Protein AF-A0A1I0L8K8-F1 (afdb_monomer)

Sequence (81 aa):
MRTSSKLLTCLAIAGAALAPAGAAAAADDDGPDAKRYIASYHSEAGCQAAGREGVRKRHWTNPTCVKSIRIQLGTWDLWVD

Nearest PDB structures (foldseek):
  3t9n-assembly1_B  TM=4.091E-01  e=1.421E+00  Caldanaerobacter subterraneus subsp. tengcongensis

Solvent-accessible surface area (backbone atoms only — not comparable to full-atom values): 5291 Å² total; per-residue (Å²): 141,82,84,88,83,85,89,84,88,79,89,82,90,78,89,78,91,74,76,84,72,80,78,74,71,73,77,65,48,94,51,103,81,32,46,41,77,76,52,75,23,82,36,66,69,56,26,50,51,50,36,55,47,33,35,74,76,68,65,51,42,73,58,42,71,41,76,31,84,81,86,46,81,77,25,16,32,29,31,30,87

Secondary structure (DSSP, 8-state):
------------------------------STT-PEEEEEESSHHHHHHHHHHHHHHH--SS-EEEE-SSSSTT-EEEEE-

Structure (mmCIF, N/CA/C/O backbone):
data_AF-A0A1I0L8K8-F1
#
_entry.id   AF-A0A1I0L8K8-F1
#
loop_
_atom_site.group_PDB
_atom_site.id
_atom_site.type_symbol
_atom_site.label_atom_id
_atom_site.label_alt_id
_atom_site.label_comp_id
_atom_site.label_asym_id
_atom_site.label_entity_id
_atom_site.label_seq_id
_atom_site.pdbx_PDB_ins_code
_atom_site.Cartn_x
_atom_site.Cartn_y
_atom_site.Cartn_z
_atom_site.occupancy
_atom_site.B_iso_or_equiv
_atom_site.auth_seq_id
_atom_site.auth_comp_id
_atom_site.auth_asym_id
_atom_site.auth_atom_id
_atom_site.pdbx_PDB_model_num
ATOM 1 N N . MET A 1 1 ? 29.012 -46.780 33.826 1.00 40.72 1 MET A N 1
ATOM 2 C CA . MET A 1 1 ? 28.037 -47.721 33.216 1.00 40.72 1 MET A CA 1
ATOM 3 C C . MET A 1 1 ? 26.666 -47.302 33.742 1.00 40.72 1 MET A C 1
ATOM 5 O O . MET A 1 1 ? 26.573 -47.196 34.951 1.00 40.72 1 MET A O 1
ATOM 9 N N . ARG A 1 2 ? 25.605 -46.935 33.015 1.00 44.59 2 ARG A N 1
ATOM 10 C CA . ARG A 1 2 ? 25.106 -47.094 31.629 1.00 44.59 2 ARG A CA 1
ATOM 11 C C . ARG A 1 2 ? 24.410 -45.760 31.245 1.00 44.59 2 ARG A C 1
ATOM 13 O O . ARG A 1 2 ? 23.762 -45.184 32.106 1.00 44.59 2 ARG A O 1
ATOM 20 N N . THR A 1 3 ? 24.732 -45.067 30.151 1.00 44.47 3 THR A N 1
ATOM 21 C CA . THR A 1 3 ? 24.124 -45.140 28.796 1.00 44.47 3 THR A CA 1
ATOM 22 C C . THR A 1 3 ? 22.593 -45.287 28.700 1.00 44.47 3 THR A C 1
ATOM 24 O O . THR A 1 3 ? 22.057 -46.320 29.081 1.00 44.47 3 THR A O 1
ATOM 27 N N . SER A 1 4 ? 21.986 -44.288 28.028 1.00 48.22 4 SER A N 1
ATOM 28 C CA . SER A 1 4 ? 20.760 -44.320 27.190 1.00 48.22 4 SER A CA 1
ATOM 29 C C . SER A 1 4 ? 19.407 -44.467 27.921 1.00 48.22 4 SER A C 1
ATOM 31 O O . SER A 1 4 ? 19.287 -45.226 28.866 1.00 48.22 4 SER A O 1
ATOM 33 N N . SER A 1 5 ? 18.345 -43.726 27.581 1.00 49.09 5 SER A N 1
ATOM 34 C CA . SER A 1 5 ? 17.757 -43.644 26.238 1.00 49.09 5 SER A CA 1
ATOM 35 C C . SER A 1 5 ? 17.042 -42.319 25.953 1.00 49.09 5 SER A C 1
ATOM 37 O O . SER A 1 5 ? 16.245 -41.825 26.745 1.00 49.09 5 SER A O 1
ATOM 39 N N . LYS A 1 6 ? 17.320 -41.783 24.761 1.00 55.00 6 LYS A N 1
ATOM 40 C CA . LYS A 1 6 ? 16.506 -40.792 24.053 1.00 55.00 6 LYS A CA 1
ATOM 41 C C . LYS A 1 6 ? 15.338 -41.496 23.348 1.00 55.00 6 LYS A C 1
ATOM 43 O O . LYS A 1 6 ? 15.450 -42.680 23.046 1.00 55.00 6 LYS A O 1
ATOM 48 N N . LEU A 1 7 ? 14.357 -40.678 22.960 1.00 52.53 7 LEU A N 1
ATOM 49 C CA . LEU A 1 7 ? 13.294 -40.897 21.966 1.00 52.53 7 LEU A CA 1
ATOM 50 C C . LEU A 1 7 ? 11.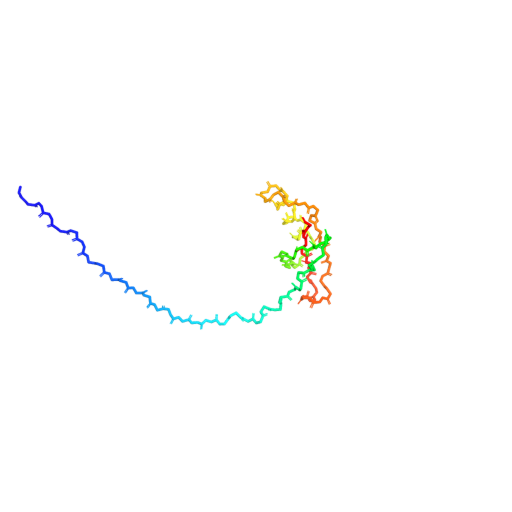993 -41.501 22.494 1.00 52.53 7 LEU A C 1
ATOM 52 O O . LEU A 1 7 ? 11.912 -42.692 22.760 1.00 52.53 7 LEU A O 1
ATOM 56 N N . LEU A 1 8 ? 10.947 -40.675 22.474 1.00 54.22 8 LEU A N 1
ATOM 57 C CA . LEU A 1 8 ? 9.654 -41.076 21.928 1.00 54.22 8 LEU A CA 1
ATOM 58 C C . LEU A 1 8 ? 8.963 -39.854 21.313 1.00 54.22 8 LEU A C 1
ATOM 60 O O . LEU A 1 8 ? 8.491 -38.939 21.980 1.00 54.22 8 LEU A O 1
ATOM 64 N N . THR A 1 9 ? 9.020 -39.862 19.989 1.00 55.25 9 THR A N 1
ATOM 65 C CA . THR A 1 9 ? 8.266 -39.084 19.015 1.00 55.25 9 THR A CA 1
ATOM 66 C C . THR A 1 9 ? 6.766 -39.249 19.246 1.00 55.25 9 THR A C 1
ATOM 68 O O . THR A 1 9 ? 6.306 -40.383 19.317 1.00 55.25 9 THR A O 1
ATOM 71 N N . CYS A 1 10 ? 5.994 -38.161 19.246 1.00 49.06 10 CYS A N 1
ATOM 72 C CA . CYS A 1 10 ? 4.596 -38.216 18.820 1.00 49.06 10 CYS A CA 1
ATOM 73 C C . CYS A 1 10 ? 4.232 -36.947 18.051 1.00 49.06 10 CYS A C 1
ATOM 75 O O . CYS A 1 10 ? 4.022 -35.866 18.596 1.00 49.06 10 CYS A O 1
ATOM 77 N N . LEU A 1 11 ? 4.214 -37.148 16.740 1.00 50.28 11 LEU A N 1
ATOM 78 C CA . LEU A 1 11 ? 3.595 -36.339 15.712 1.00 50.28 11 LEU A CA 1
ATOM 79 C C . LEU A 1 11 ? 2.108 -36.142 16.064 1.00 50.28 11 LEU A C 1
ATOM 81 O O . LEU A 1 11 ? 1.380 -37.124 16.187 1.00 50.28 11 LEU A O 1
ATOM 85 N N . ALA A 1 12 ? 1.644 -34.901 16.191 1.00 51.78 12 ALA A N 1
ATOM 86 C CA . ALA A 1 12 ? 0.216 -34.587 16.208 1.00 51.78 12 ALA A CA 1
ATOM 87 C C . ALA A 1 12 ? -0.050 -33.474 15.192 1.00 51.78 12 ALA A C 1
ATOM 89 O O . ALA A 1 12 ? -0.015 -32.286 15.498 1.00 51.78 12 ALA A O 1
ATOM 90 N N . ILE A 1 13 ? -0.263 -33.901 13.948 1.00 57.47 13 ILE A N 1
ATOM 91 C CA . ILE A 1 13 ? -0.897 -33.103 12.904 1.00 57.47 13 ILE A CA 1
ATOM 92 C C . ILE A 1 13 ? -2.403 -33.340 13.046 1.00 57.47 13 ILE A C 1
ATOM 94 O O . ILE A 1 13 ? -2.880 -34.442 12.796 1.00 57.47 13 ILE A O 1
ATOM 98 N N . ALA A 1 14 ? -3.139 -32.308 13.439 1.00 49.31 14 ALA A N 1
ATOM 99 C CA . ALA A 1 14 ? -4.574 -32.156 13.206 1.00 49.31 14 ALA A CA 1
ATOM 100 C C . ALA A 1 14 ? -4.830 -30.640 13.284 1.00 49.31 14 ALA A C 1
ATOM 102 O O . ALA A 1 14 ? -4.591 -30.030 14.316 1.00 49.31 14 ALA A O 1
ATOM 103 N N . GLY A 1 15 ? -5.150 -29.918 12.214 1.00 51.81 15 GLY A N 1
ATOM 104 C CA . GLY A 1 15 ? -6.124 -30.271 11.193 1.00 51.81 15 GLY A CA 1
ATOM 105 C C . GLY A 1 15 ? -7.483 -29.718 11.613 1.00 51.81 15 GLY A C 1
ATOM 106 O O . GLY A 1 15 ? -8.366 -30.483 11.976 1.00 51.81 15 GLY A O 1
ATOM 107 N N . ALA A 1 16 ? -7.638 -28.392 11.596 1.00 45.47 16 ALA A N 1
ATOM 108 C CA . ALA A 1 16 ? -8.942 -27.743 11.663 1.00 45.47 16 ALA A CA 1
ATOM 109 C C . ALA A 1 16 ? -8.898 -26.458 10.834 1.00 45.47 16 ALA A C 1
ATOM 111 O O . ALA A 1 16 ? -8.302 -25.451 11.211 1.00 45.47 16 ALA A O 1
ATOM 112 N N . ALA A 1 17 ? -9.487 -26.570 9.650 1.00 51.22 17 ALA A N 1
ATOM 113 C CA . ALA A 1 17 ? -9.686 -25.513 8.689 1.00 51.22 17 ALA A CA 1
ATOM 114 C C . ALA A 1 17 ? -10.625 -24.442 9.256 1.00 51.22 17 ALA A C 1
ATOM 116 O O . ALA A 1 17 ? -11.752 -24.743 9.643 1.00 51.22 17 ALA A O 1
ATOM 117 N N . LEU A 1 18 ? -10.186 -23.188 9.223 1.00 42.47 18 LEU A N 1
ATOM 118 C CA . LEU A 1 18 ? -11.081 -22.042 9.151 1.00 42.47 18 LEU A CA 1
ATOM 119 C C . LEU A 1 18 ? -10.683 -21.258 7.903 1.00 42.47 18 LEU A C 1
ATOM 121 O O . LEU A 1 18 ? -9.527 -20.887 7.717 1.00 42.47 18 LEU A O 1
ATOM 125 N N . ALA A 1 19 ? -11.661 -21.158 7.012 1.00 42.00 19 ALA A N 1
ATOM 126 C CA . ALA A 1 19 ? -11.598 -20.669 5.648 1.00 42.00 19 ALA A CA 1
ATOM 127 C C . ALA A 1 19 ? -10.756 -19.393 5.466 1.00 42.00 19 ALA A C 1
ATOM 129 O O . ALA A 1 19 ? -10.889 -18.464 6.267 1.00 42.00 19 ALA A O 1
ATOM 130 N N . PRO A 1 20 ? -10.004 -19.254 4.356 1.00 42.41 20 PRO A N 1
ATOM 131 C CA . PRO A 1 20 ? -9.730 -17.928 3.840 1.00 42.41 20 PRO A CA 1
ATOM 132 C C . PRO A 1 20 ? -11.071 -17.370 3.351 1.00 42.41 20 PRO A C 1
ATO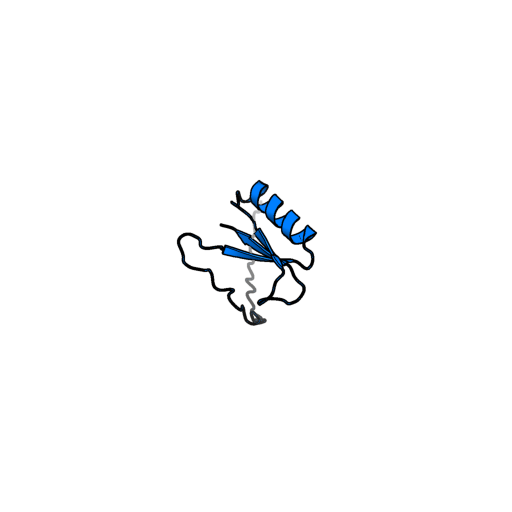M 134 O O . PRO A 1 20 ? -11.549 -17.690 2.263 1.00 42.41 20 PRO A O 1
ATOM 137 N N . ALA A 1 21 ? -11.724 -16.592 4.218 1.00 45.81 21 ALA A N 1
ATOM 138 C CA . ALA A 1 21 ? -12.781 -15.676 3.828 1.00 45.81 21 ALA A CA 1
ATOM 139 C C . ALA A 1 21 ? -12.301 -14.919 2.589 1.00 45.81 21 ALA A C 1
ATOM 141 O O . ALA A 1 21 ? -11.172 -14.429 2.586 1.00 45.81 21 ALA A O 1
ATOM 142 N N . GLY A 1 22 ? -13.140 -14.925 1.549 1.00 39.53 22 GLY A N 1
ATOM 143 C CA . GLY A 1 22 ? -12.844 -14.486 0.191 1.00 39.53 22 GLY A CA 1
ATOM 144 C C . GLY A 1 22 ? -11.718 -13.468 0.113 1.00 39.53 22 GLY A C 1
ATOM 145 O O . GLY A 1 22 ? -11.915 -12.285 0.384 1.00 39.53 22 GLY A O 1
ATOM 146 N N . ALA A 1 23 ? -10.543 -13.951 -0.290 1.00 46.84 23 ALA A N 1
ATOM 147 C CA . ALA A 1 23 ? -9.535 -13.105 -0.882 1.00 46.84 23 ALA A CA 1
ATOM 148 C C . ALA A 1 23 ? -10.160 -12.560 -2.169 1.00 46.84 23 ALA A C 1
ATOM 150 O O . ALA A 1 23 ? -10.094 -13.183 -3.227 1.00 46.84 23 ALA A O 1
ATOM 151 N N . ALA A 1 24 ? -10.835 -11.417 -2.056 1.00 40.16 24 ALA A N 1
ATOM 152 C CA . ALA A 1 24 ? -10.956 -10.502 -3.167 1.00 40.16 24 ALA A CA 1
ATOM 153 C C . ALA A 1 24 ? -9.513 -10.136 -3.511 1.00 40.16 24 ALA A C 1
ATOM 155 O O . ALA A 1 24 ? -8.910 -9.272 -2.877 1.00 40.16 24 ALA A O 1
ATOM 156 N N . ALA A 1 25 ? -8.934 -10.913 -4.426 1.00 37.09 25 ALA A N 1
ATOM 157 C CA . ALA A 1 25 ? -7.698 -10.576 -5.086 1.00 37.09 25 ALA A CA 1
ATOM 158 C C . ALA A 1 25 ? -7.939 -9.197 -5.696 1.00 37.09 25 ALA A C 1
ATOM 160 O O . ALA A 1 25 ? -8.688 -9.051 -6.664 1.00 37.09 25 ALA A O 1
ATOM 161 N N . ALA A 1 26 ? -7.406 -8.169 -5.038 1.00 43.72 26 ALA A N 1
ATOM 162 C CA . ALA A 1 26 ? -7.205 -6.889 -5.675 1.00 43.72 26 ALA A CA 1
ATOM 163 C C . ALA A 1 26 ? -6.353 -7.214 -6.896 1.00 43.72 26 ALA A C 1
ATOM 165 O O . ALA A 1 26 ? -5.250 -7.726 -6.734 1.00 43.72 26 ALA A O 1
ATOM 166 N N . ALA A 1 27 ? -6.947 -7.072 -8.078 1.00 43.44 27 ALA A N 1
ATOM 167 C CA . ALA A 1 27 ? -6.309 -7.404 -9.335 1.00 43.44 27 ALA A CA 1
ATOM 168 C C . ALA A 1 27 ? -4.942 -6.717 -9.376 1.00 43.44 27 ALA A C 1
ATOM 170 O O . ALA A 1 27 ? -4.874 -5.487 -9.358 1.00 43.44 27 ALA A O 1
ATOM 171 N N . ASP A 1 28 ? -3.881 -7.520 -9.351 1.00 45.25 28 ASP A N 1
ATOM 172 C CA . ASP A 1 28 ? -2.559 -7.075 -9.749 1.00 45.25 28 ASP A CA 1
ATOM 173 C C . ASP A 1 28 ? -2.705 -6.617 -11.208 1.00 45.25 28 ASP A C 1
ATOM 175 O O . ASP A 1 28 ? -3.115 -7.384 -12.082 1.00 45.25 28 ASP A O 1
ATOM 179 N N . ASP A 1 29 ? -2.518 -5.324 -11.453 1.00 51.28 29 ASP A N 1
ATOM 180 C CA . ASP A 1 29 ? -2.524 -4.765 -12.802 1.00 51.28 29 ASP A CA 1
ATOM 181 C C . ASP A 1 29 ? -1.281 -5.338 -13.506 1.00 51.28 29 ASP A C 1
ATOM 183 O O . ASP A 1 29 ? -0.183 -4.935 -13.172 1.00 51.28 29 ASP A O 1
ATOM 187 N N . ASP A 1 30 ? -1.400 -6.312 -14.414 1.00 44.28 30 ASP A N 1
ATOM 188 C CA . ASP A 1 30 ? -0.263 -7.000 -15.075 1.00 44.28 30 ASP A CA 1
ATOM 189 C C . ASP A 1 30 ? 0.317 -6.167 -16.253 1.00 44.28 30 ASP A C 1
ATOM 191 O O . ASP A 1 30 ? 0.474 -6.628 -17.386 1.00 44.28 30 ASP A O 1
ATOM 195 N N . GLY A 1 31 ? 0.559 -4.875 -16.011 1.00 46.88 31 GLY A N 1
ATOM 196 C CA . GLY A 1 31 ? 1.142 -3.930 -16.971 1.00 46.88 31 GLY A CA 1
ATOM 197 C C . GLY A 1 31 ? 2.608 -3.588 -16.663 1.00 46.88 31 GLY A C 1
ATOM 198 O O . GLY A 1 31 ? 3.091 -3.840 -15.568 1.00 46.88 31 GLY A O 1
ATOM 199 N N . PRO A 1 32 ? 3.358 -2.957 -17.580 1.00 48.88 32 PRO A N 1
ATOM 200 C CA . PRO A 1 32 ? 4.704 -2.448 -17.276 1.00 48.88 32 PRO A CA 1
ATOM 201 C C . PRO A 1 32 ? 4.730 -1.366 -16.171 1.00 48.88 32 PRO A C 1
ATOM 203 O O . PRO A 1 32 ? 5.798 -1.086 -15.637 1.00 48.88 32 PRO A O 1
ATOM 206 N N . ASP A 1 33 ? 3.565 -0.815 -15.803 1.00 57.94 33 ASP A N 1
ATOM 207 C CA . ASP A 1 33 ? 3.326 0.101 -14.673 1.00 57.94 33 ASP A CA 1
ATOM 208 C C . ASP A 1 33 ? 2.492 -0.572 -13.554 1.00 57.94 33 ASP A C 1
ATOM 210 O O . ASP A 1 33 ? 1.695 0.072 -12.865 1.00 57.94 33 ASP A O 1
ATOM 214 N N . ALA A 1 34 ? 2.620 -1.899 -13.429 1.00 60.91 34 ALA A N 1
ATOM 215 C CA . ALA A 1 34 ? 1.913 -2.745 -12.475 1.00 60.91 34 ALA A CA 1
ATOM 216 C C . ALA A 1 34 ? 2.131 -2.300 -11.030 1.00 60.91 34 ALA A C 1
ATOM 218 O O . ALA A 1 34 ? 3.127 -2.649 -10.397 1.00 60.91 34 ALA A O 1
ATOM 219 N N . LYS A 1 35 ? 1.155 -1.601 -10.455 1.00 79.00 35 LYS A N 1
ATOM 220 C CA . LYS A 1 35 ? 1.146 -1.369 -9.014 1.00 79.00 35 LYS A CA 1
ATOM 221 C C . LYS A 1 35 ? 0.762 -2.653 -8.299 1.00 79.00 35 LYS A C 1
ATOM 223 O O . LYS A 1 35 ? -0.364 -3.127 -8.421 1.00 79.00 35 LYS A O 1
ATOM 228 N N . ARG A 1 36 ? 1.670 -3.173 -7.477 1.00 85.62 36 ARG A N 1
ATOM 229 C CA . ARG A 1 36 ? 1.409 -4.315 -6.601 1.00 85.62 36 ARG A CA 1
ATOM 230 C C . ARG A 1 36 ? 0.736 -3.854 -5.317 1.00 85.62 36 ARG A C 1
ATOM 232 O O . ARG A 1 36 ? 1.258 -3.008 -4.584 1.00 85.62 36 ARG A O 1
ATOM 239 N N . TYR A 1 37 ? -0.409 -4.447 -5.008 1.00 87.38 37 TYR A N 1
ATOM 240 C CA . TYR A 1 37 ? -1.098 -4.209 -3.746 1.00 87.38 37 TYR A CA 1
ATOM 241 C C . TYR A 1 37 ? -0.340 -4.847 -2.570 1.00 87.38 37 TYR A C 1
ATOM 243 O O . TYR A 1 37 ? 0.178 -5.961 -2.665 1.00 87.38 37 TYR A O 1
ATOM 251 N N . ILE A 1 38 ? -0.282 -4.144 -1.435 1.00 90.62 38 ILE A N 1
ATOM 252 C CA . ILE A 1 38 ? 0.357 -4.631 -0.205 1.00 90.62 38 ILE A CA 1
ATOM 253 C C . ILE A 1 38 ? -0.672 -4.937 0.884 1.00 90.62 38 ILE A C 1
ATOM 255 O O . ILE A 1 38 ? -0.737 -6.070 1.358 1.00 90.62 38 ILE A O 1
ATOM 259 N N . ALA A 1 39 ? -1.399 -3.914 1.346 1.00 90.50 39 ALA A N 1
ATOM 260 C CA . ALA A 1 39 ? -2.326 -3.999 2.476 1.00 90.50 39 ALA A CA 1
ATOM 261 C C . ALA A 1 39 ? -3.180 -2.726 2.610 1.00 90.50 39 ALA A C 1
ATOM 263 O O . ALA A 1 39 ? -2.777 -1.653 2.156 1.00 90.50 39 ALA A O 1
ATOM 264 N N . SER A 1 40 ? -4.302 -2.834 3.324 1.00 92.25 40 SER A N 1
ATOM 265 C CA . SER A 1 40 ? -5.138 -1.708 3.750 1.00 92.25 40 SER A CA 1
ATOM 266 C C . SER A 1 40 ? -4.820 -1.289 5.191 1.00 92.25 40 SER A C 1
ATOM 268 O O . SER A 1 40 ? -4.567 -2.122 6.062 1.00 92.25 40 SER A O 1
ATOM 270 N N . TYR A 1 41 ? -4.903 0.011 5.466 1.00 92.44 41 TYR A N 1
ATOM 271 C CA . TYR A 1 41 ? -4.664 0.62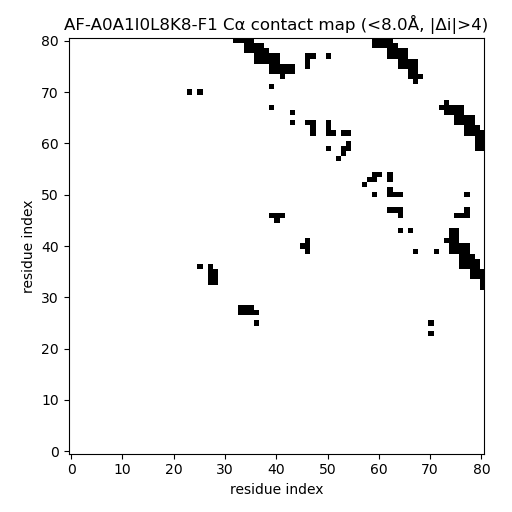4 6.772 1.00 92.44 41 TYR A CA 1
ATOM 272 C C . TYR A 1 41 ? -5.843 1.514 7.170 1.00 92.44 41 TYR A C 1
ATOM 274 O O . TYR A 1 41 ? -6.376 2.257 6.354 1.00 92.44 41 TYR A O 1
ATOM 282 N N . HIS A 1 42 ? -6.231 1.519 8.445 1.00 92.50 42 HIS A N 1
ATOM 283 C CA . HIS A 1 42 ? -7.353 2.345 8.922 1.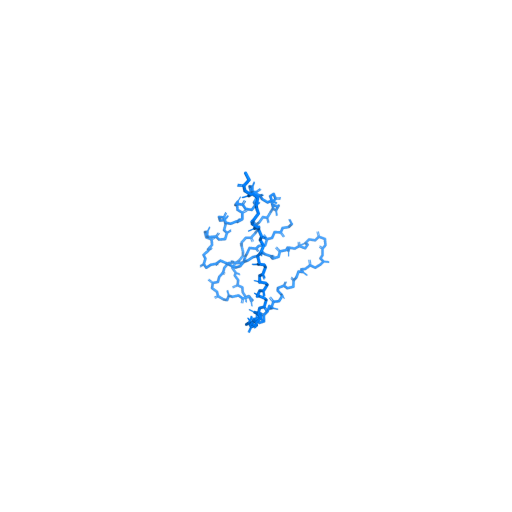00 92.50 42 HIS A CA 1
ATOM 284 C C . HIS A 1 42 ? -7.053 3.854 8.983 1.00 92.50 42 HIS A C 1
ATOM 286 O O . HIS A 1 42 ? -7.941 4.649 9.279 1.00 92.50 42 HIS A O 1
ATOM 292 N N . SER A 1 43 ? -5.813 4.271 8.718 1.00 94.06 43 SER A N 1
ATOM 293 C CA . SER A 1 43 ? -5.421 5.678 8.692 1.00 94.06 43 SER A CA 1
ATOM 294 C C . SER A 1 43 ? -4.360 5.946 7.629 1.00 94.06 43 SER A C 1
ATOM 296 O O . SER A 1 43 ? -3.511 5.098 7.345 1.00 94.06 43 SER A O 1
ATOM 298 N N . GLU A 1 44 ? -4.378 7.163 7.083 1.00 93.25 44 GLU A N 1
ATOM 299 C CA . GLU A 1 44 ? -3.392 7.615 6.098 1.00 93.25 44 GLU A CA 1
ATOM 300 C C . GLU A 1 44 ? -1.977 7.567 6.679 1.00 93.25 44 GLU A C 1
ATOM 302 O O . GLU A 1 44 ? -1.050 7.045 6.062 1.00 93.25 44 GLU A O 1
ATOM 307 N N . ALA A 1 45 ? -1.830 8.043 7.918 1.00 95.00 45 ALA A N 1
ATOM 308 C CA . ALA A 1 45 ? -0.560 8.055 8.629 1.00 95.00 45 ALA A CA 1
ATOM 309 C C . ALA A 1 45 ? 0.019 6.640 8.808 1.00 95.00 45 ALA A C 1
ATOM 311 O O . ALA A 1 45 ? 1.226 6.453 8.647 1.00 95.00 45 ALA A O 1
ATOM 312 N N . GLY A 1 46 ? -0.832 5.646 9.101 1.00 95.25 46 GLY A N 1
ATOM 313 C CA . GLY A 1 46 ? -0.430 4.243 9.206 1.00 95.25 46 GLY A CA 1
ATOM 314 C C . GLY A 1 46 ? 0.052 3.677 7.871 1.00 95.25 46 GLY A C 1
ATOM 315 O O . GLY A 1 46 ? 1.117 3.063 7.819 1.00 95.25 46 GLY A O 1
ATOM 316 N N . CYS A 1 47 ? -0.673 3.967 6.787 1.00 94.31 47 CYS A N 1
ATOM 317 C CA . CYS A 1 47 ? -0.267 3.577 5.438 1.00 94.31 47 CYS A CA 1
ATOM 318 C C . CYS A 1 47 ? 1.093 4.182 5.060 1.00 94.31 47 CYS A C 1
ATOM 320 O O . CYS A 1 47 ? 2.008 3.467 4.651 1.00 94.31 47 CYS A O 1
ATOM 322 N N . GLN A 1 48 ? 1.273 5.492 5.259 1.00 95.06 48 GLN A N 1
ATOM 323 C CA . GLN A 1 48 ? 2.525 6.168 4.910 1.00 95.06 48 GLN A CA 1
ATOM 324 C C . GLN A 1 48 ? 3.706 5.666 5.750 1.00 95.06 48 GLN A C 1
ATOM 326 O O . GLN A 1 48 ? 4.822 5.535 5.244 1.00 95.06 48 GLN A O 1
ATOM 331 N N . ALA A 1 49 ? 3.482 5.379 7.037 1.00 94.81 49 ALA A N 1
ATOM 332 C CA . ALA A 1 49 ? 4.506 4.802 7.901 1.00 94.81 49 ALA A CA 1
ATOM 333 C C . ALA A 1 49 ? 4.953 3.425 7.396 1.00 94.81 49 ALA A C 1
ATOM 335 O O . ALA A 1 49 ? 6.157 3.181 7.300 1.00 94.81 49 ALA A O 1
ATOM 336 N N . ALA A 1 50 ? 4.004 2.571 7.007 1.00 94.69 50 ALA A N 1
ATOM 337 C CA . ALA A 1 50 ? 4.302 1.266 6.434 1.00 94.69 50 ALA A CA 1
ATOM 338 C C . ALA A 1 50 ? 5.011 1.369 5.075 1.00 94.69 50 ALA A C 1
ATOM 340 O O . ALA A 1 50 ? 5.961 0.628 4.829 1.00 94.69 50 ALA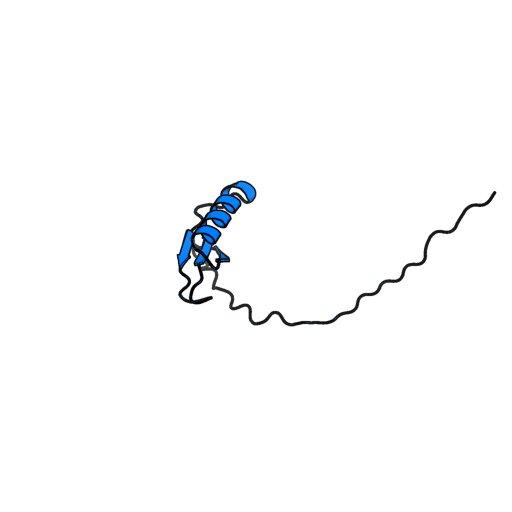 A O 1
ATOM 341 N N . GLY A 1 51 ? 4.628 2.332 4.231 1.00 94.38 51 GLY A N 1
ATOM 342 C CA . GLY A 1 51 ? 5.329 2.635 2.982 1.00 94.38 51 GLY A CA 1
ATOM 343 C C . GLY A 1 51 ? 6.796 3.008 3.219 1.00 94.38 51 GLY A C 1
ATOM 344 O O . GLY A 1 51 ? 7.691 2.399 2.635 1.00 94.38 51 GLY A O 1
ATOM 345 N N . ARG A 1 52 ? 7.070 3.936 4.148 1.00 95.00 52 ARG A N 1
ATOM 346 C CA . ARG A 1 52 ? 8.447 4.318 4.530 1.00 95.00 52 ARG A CA 1
ATOM 347 C C . ARG A 1 52 ? 9.233 3.156 5.129 1.00 95.00 52 ARG A C 1
ATOM 349 O O . ARG A 1 52 ? 10.423 2.998 4.857 1.00 95.00 52 ARG A O 1
ATOM 356 N N . GLU A 1 53 ? 8.587 2.342 5.958 1.00 95.44 53 GLU A N 1
ATOM 357 C CA . GLU A 1 53 ? 9.212 1.144 6.508 1.00 95.44 53 GLU A CA 1
ATOM 358 C C . GLU A 1 53 ? 9.568 0.144 5.407 1.00 95.44 53 GLU A C 1
ATOM 360 O O . GLU A 1 53 ? 10.660 -0.422 5.429 1.00 95.44 53 GLU A O 1
ATOM 365 N N . GLY A 1 54 ? 8.683 -0.034 4.431 1.00 91.88 54 GLY A N 1
ATOM 366 C CA . GLY A 1 54 ? 8.903 -0.866 3.261 1.00 91.88 54 GLY A CA 1
ATOM 367 C C . GLY A 1 54 ? 10.048 -0.381 2.380 1.00 91.88 54 GLY A C 1
ATOM 368 O O . GLY A 1 54 ? 10.877 -1.194 1.982 1.00 91.88 54 GLY A O 1
ATOM 369 N N . VAL A 1 55 ? 10.191 0.930 2.172 1.00 91.19 55 VAL A N 1
ATOM 370 C CA . VAL A 1 55 ? 11.371 1.514 1.500 1.00 91.19 55 VAL A CA 1
ATOM 371 C C . VAL A 1 55 ? 12.648 1.151 2.259 1.00 91.19 55 VAL A C 1
ATOM 373 O O . VAL A 1 55 ? 13.620 0.692 1.669 1.00 91.19 55 VAL A O 1
ATOM 376 N N . ARG A 1 56 ? 12.645 1.289 3.591 1.00 90.38 56 ARG A N 1
ATOM 377 C CA . ARG A 1 56 ? 13.836 1.039 4.417 1.00 90.38 56 ARG A CA 1
ATOM 378 C C . ARG A 1 56 ? 14.204 -0.443 4.535 1.00 90.38 56 ARG A C 1
ATOM 380 O O . ARG A 1 56 ? 15.384 -0.767 4.557 1.00 90.38 56 ARG A O 1
ATOM 387 N N . LYS A 1 57 ? 13.217 -1.327 4.714 1.00 92.00 57 LYS A N 1
ATOM 388 C CA . LYS A 1 57 ? 13.436 -2.748 5.054 1.00 92.00 57 LYS A CA 1
ATOM 389 C C . LYS A 1 57 ? 13.301 -3.694 3.867 1.00 92.00 57 LYS A C 1
ATOM 391 O O . LYS A 1 57 ? 13.884 -4.770 3.885 1.00 92.00 57 LYS A O 1
ATOM 396 N N . ARG A 1 58 ? 12.462 -3.341 2.896 1.00 86.19 58 ARG A N 1
ATOM 397 C CA . ARG A 1 58 ? 12.105 -4.188 1.749 1.00 86.19 58 ARG A CA 1
ATOM 398 C C . ARG A 1 58 ? 12.498 -3.554 0.416 1.00 86.19 58 ARG A C 1
ATOM 400 O O . ARG A 1 58 ? 12.211 -4.147 -0.615 1.00 86.19 58 ARG A O 1
ATOM 407 N N . HIS A 1 59 ? 13.141 -2.382 0.452 1.00 89.88 59 HIS A N 1
ATOM 408 C CA . HIS A 1 59 ? 13.593 -1.633 -0.719 1.00 89.88 59 HIS A CA 1
ATOM 409 C C . HIS A 1 59 ? 12.478 -1.366 -1.737 1.00 89.88 59 HIS A C 1
ATOM 411 O O . HIS A 1 59 ? 12.707 -1.407 -2.938 1.00 89.88 59 HIS A O 1
ATOM 417 N N . TRP A 1 60 ? 11.262 -1.106 -1.248 1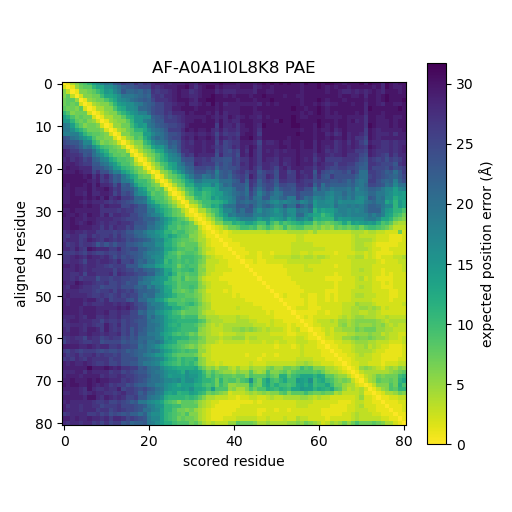.00 90.31 60 TRP A N 1
ATOM 418 C CA . TRP A 1 60 ? 10.140 -0.736 -2.107 1.00 90.31 60 TRP A CA 1
ATOM 419 C C . TRP A 1 60 ? 10.400 0.579 -2.833 1.00 90.31 60 TRP A C 1
ATOM 421 O O . TRP A 1 60 ? 10.875 1.547 -2.235 1.00 90.31 60 TRP A O 1
ATOM 431 N N . THR A 1 61 ? 10.031 0.605 -4.104 1.00 85.31 61 THR A N 1
ATOM 432 C CA . THR A 1 61 ? 10.061 1.771 -4.976 1.00 85.31 61 THR A CA 1
ATOM 433 C C . THR A 1 61 ? 8.671 2.392 -5.036 1.00 85.31 61 THR A C 1
ATOM 435 O O . THR A 1 61 ? 7.674 1.700 -5.184 1.00 85.31 61 THR A O 1
ATOM 438 N N . ASN A 1 62 ? 8.594 3.710 -4.839 1.00 88.44 62 ASN A N 1
ATOM 439 C CA . ASN A 1 62 ? 7.355 4.488 -4.977 1.00 88.44 62 ASN A CA 1
ATOM 440 C C . ASN A 1 62 ? 6.122 3.949 -4.208 1.00 88.44 62 ASN A C 1
ATOM 442 O O . ASN A 1 62 ? 5.043 3.787 -4.789 1.00 88.44 62 ASN A O 1
ATOM 446 N N . PRO A 1 63 ? 6.213 3.707 -2.884 1.00 90.19 63 PRO A N 1
ATOM 447 C CA . PRO A 1 63 ? 5.031 3.338 -2.114 1.00 90.19 63 PRO A CA 1
ATOM 448 C C . PRO A 1 63 ? 3.970 4.445 -2.197 1.00 90.19 63 PRO A C 1
ATOM 450 O O . PRO A 1 63 ? 4.212 5.591 -1.816 1.00 90.19 63 PRO A O 1
ATOM 453 N N . THR A 1 64 ? 2.777 4.096 -2.665 1.00 91.50 64 THR A N 1
ATOM 454 C CA . THR A 1 64 ? 1.649 5.013 -2.821 1.00 91.50 64 THR A CA 1
ATOM 455 C C . THR A 1 64 ? 0.530 4.626 -1.860 1.00 91.50 64 THR A C 1
ATOM 457 O O . THR A 1 64 ? 0.062 3.490 -1.869 1.00 91.50 64 THR A O 1
ATOM 460 N N . CYS A 1 65 ? 0.070 5.589 -1.063 1.00 91.69 65 CYS A N 1
ATOM 461 C CA . CYS A 1 65 ? -1.116 5.448 -0.223 1.00 91.69 65 CYS A CA 1
ATOM 462 C C . CYS A 1 65 ? -2.307 6.123 -0.891 1.00 91.69 65 CYS A C 1
ATOM 464 O O . CYS A 1 65 ? -2.294 7.334 -1.106 1.00 91.69 65 CYS A O 1
ATOM 466 N N . VAL A 1 66 ? -3.344 5.351 -1.190 1.00 90.50 66 VAL A N 1
ATOM 467 C CA . VAL A 1 66 ? -4.587 5.853 -1.786 1.00 90.50 66 VAL A CA 1
ATOM 468 C C . VAL A 1 66 ? -5.765 5.490 -0.905 1.00 90.50 66 VAL A C 1
ATOM 470 O O . VAL A 1 66 ? -5.833 4.397 -0.351 1.00 90.50 66 VAL A O 1
ATOM 473 N N . LYS A 1 67 ? -6.714 6.412 -0.755 1.00 89.25 67 LYS A N 1
ATOM 474 C CA . LYS A 1 67 ? -7.938 6.141 -0.003 1.00 89.25 67 LYS A CA 1
ATOM 475 C C . LYS A 1 67 ? -8.717 5.028 -0.705 1.00 89.25 67 LYS A C 1
ATOM 477 O O . LYS A 1 67 ? -9.016 5.147 -1.894 1.00 89.25 67 LYS A O 1
ATOM 482 N N . SER A 1 68 ? -9.037 3.962 0.022 1.00 83.62 68 SER A N 1
ATOM 483 C CA . SER A 1 68 ? -9.703 2.801 -0.555 1.00 83.62 68 SER A CA 1
ATOM 484 C C . SER A 1 68 ? -11.120 3.164 -0.982 1.00 83.62 68 SER A C 1
ATOM 486 O O . SER A 1 68 ? -11.925 3.683 -0.203 1.00 83.62 68 SER A O 1
ATOM 488 N N . ILE A 1 69 ? -11.415 2.884 -2.247 1.00 77.31 69 ILE A N 1
ATOM 489 C CA . ILE A 1 69 ? -12.734 3.077 -2.863 1.00 77.31 69 ILE A CA 1
ATOM 490 C C . ILE A 1 69 ? -13.388 1.754 -3.275 1.00 77.31 69 ILE A C 1
ATOM 492 O O . ILE A 1 69 ? -14.556 1.749 -3.651 1.00 77.31 69 ILE A O 1
ATOM 496 N N . ARG A 1 70 ? -12.645 0.639 -3.232 1.00 65.75 70 ARG A N 1
ATOM 497 C CA . ARG A 1 70 ? -13.085 -0.664 -3.760 1.00 65.75 70 ARG A CA 1
ATOM 498 C C . ARG A 1 70 ? -12.906 -1.828 -2.784 1.00 65.75 70 ARG A C 1
ATOM 500 O O . ARG A 1 70 ? -13.748 -2.715 -2.787 1.00 65.75 70 ARG A O 1
ATOM 507 N N . ILE A 1 71 ? -11.846 -1.837 -1.970 1.00 68.38 71 ILE A N 1
ATOM 508 C CA . ILE A 1 71 ? -11.483 -3.000 -1.140 1.00 68.38 71 ILE A CA 1
ATOM 509 C C . ILE A 1 71 ? -12.112 -2.887 0.253 1.00 68.38 71 ILE A C 1
ATOM 511 O O . ILE A 1 71 ? -12.867 -3.765 0.663 1.00 68.38 71 ILE A O 1
ATOM 515 N N . GLN A 1 72 ? -11.853 -1.790 0.971 1.00 74.38 72 GLN A N 1
ATOM 516 C CA . GLN A 1 72 ? -12.449 -1.531 2.284 1.00 74.38 72 GLN A CA 1
ATOM 517 C C . GLN A 1 72 ? -12.781 -0.048 2.445 1.00 74.38 72 GLN A C 1
ATOM 519 O O . GLN A 1 72 ? -11.915 0.788 2.679 1.00 74.38 72 GLN A O 1
ATOM 524 N N . LEU A 1 73 ? -14.064 0.301 2.348 1.00 77.00 73 LEU A N 1
ATOM 525 C CA . LEU A 1 73 ? -14.498 1.690 2.502 1.00 77.00 73 LEU A CA 1
ATOM 526 C C . LEU A 1 73 ? -14.033 2.269 3.848 1.00 77.00 73 LEU A C 1
ATOM 528 O O . LEU A 1 73 ? -14.265 1.692 4.908 1.00 77.00 73 LEU A O 1
ATOM 532 N N . GLY A 1 74 ? -13.380 3.431 3.786 1.00 81.25 74 GLY A N 1
ATOM 533 C CA . GLY A 1 74 ? -12.851 4.123 4.964 1.00 81.25 74 GLY A CA 1
ATOM 534 C C . GLY A 1 74 ? -11.416 3.751 5.351 1.00 81.25 74 GLY A C 1
ATOM 535 O O . GLY A 1 74 ? -10.922 4.282 6.343 1.00 81.25 74 GLY A O 1
ATOM 536 N N . THR A 1 75 ? -10.728 2.902 4.583 1.00 91.38 75 THR A N 1
ATOM 537 C CA . THR A 1 75 ? -9.301 2.592 4.778 1.00 91.38 75 THR A CA 1
ATOM 538 C C . THR A 1 75 ? -8.417 3.261 3.716 1.00 91.38 75 THR A C 1
ATOM 540 O O . THR A 1 75 ? -8.890 3.983 2.835 1.00 91.38 75 THR A O 1
ATOM 543 N N . TRP A 1 76 ? -7.108 3.059 3.836 1.00 92.31 76 TRP A N 1
ATOM 544 C CA . TRP A 1 76 ? -6.055 3.514 2.936 1.00 92.31 76 TRP A CA 1
ATOM 545 C C . TRP A 1 76 ? -5.277 2.312 2.421 1.00 92.31 76 TRP A C 1
ATOM 547 O O . TRP A 1 76 ? -4.678 1.589 3.213 1.00 92.31 76 TRP A O 1
AT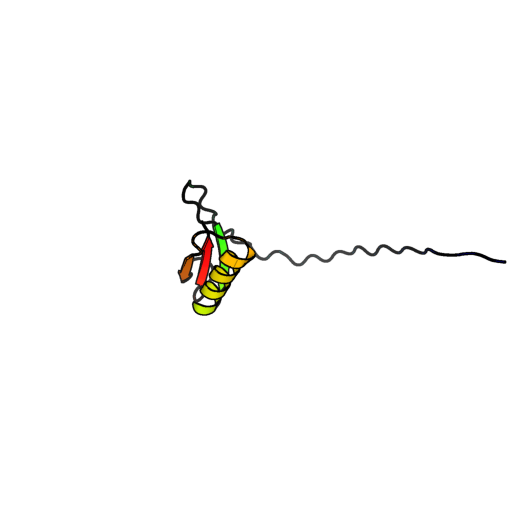OM 557 N N . ASP A 1 77 ? -5.270 2.115 1.111 1.00 92.00 77 ASP A N 1
ATOM 558 C CA . A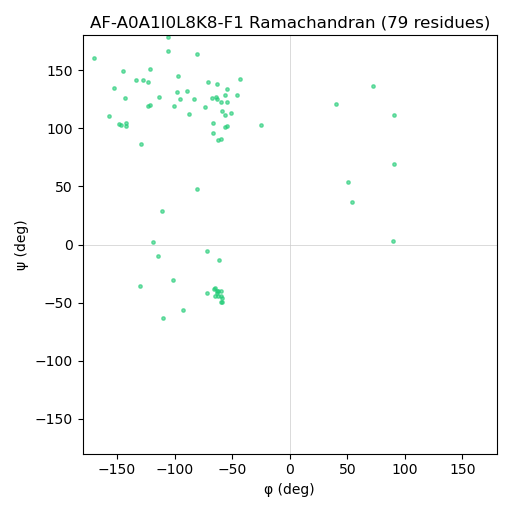SP A 1 77 ? -4.566 1.020 0.460 1.00 92.00 77 ASP A CA 1
ATOM 559 C C . ASP A 1 77 ? -3.137 1.441 0.123 1.00 92.00 77 ASP A C 1
ATOM 561 O O . ASP A 1 77 ? -2.903 2.516 -0.439 1.00 92.00 77 ASP A O 1
ATOM 565 N N . LEU A 1 78 ? -2.188 0.574 0.465 1.00 91.56 78 LEU A N 1
ATOM 566 C CA . LEU A 1 78 ? -0.786 0.714 0.110 1.00 91.56 78 LEU A CA 1
ATOM 567 C C . LEU A 1 78 ? -0.486 -0.088 -1.153 1.00 91.56 78 LEU A C 1
ATOM 569 O O . LEU A 1 78 ? -0.689 -1.303 -1.192 1.00 91.56 78 LEU A O 1
ATOM 573 N N . TRP A 1 79 ? 0.068 0.606 -2.137 1.00 90.81 79 TRP A N 1
ATOM 574 C CA . TRP A 1 79 ? 0.521 0.062 -3.410 1.00 90.81 79 TRP A CA 1
ATOM 575 C C . TRP A 1 79 ? 2.006 0.359 -3.592 1.00 90.81 79 TRP A C 1
ATOM 577 O O . TRP A 1 79 ? 2.504 1.356 -3.068 1.00 90.81 79 TRP A O 1
ATOM 587 N N . VAL A 1 80 ? 2.715 -0.492 -4.317 1.00 90.19 80 VAL A N 1
ATOM 588 C CA . VAL A 1 80 ? 4.142 -0.340 -4.626 1.00 90.19 80 VAL A CA 1
ATOM 589 C C . VAL A 1 80 ? 4.367 -0.608 -6.110 1.00 90.19 80 VAL A C 1
ATOM 591 O O . VAL A 1 80 ? 3.710 -1.496 -6.647 1.00 90.19 80 VAL A O 1
ATOM 594 N N . ASP A 1 81 ? 5.264 0.155 -6.735 1.00 84.75 81 ASP A N 1
ATOM 595 C CA . ASP A 1 81 ? 5.762 -0.121 -8.091 1.00 84.75 81 ASP A CA 1
ATOM 596 C C . ASP A 1 81 ? 6.892 -1.166 -8.031 1.00 84.75 81 ASP A C 1
ATOM 598 O O . ASP A 1 81 ? 7.830 -0.978 -7.210 1.00 84.75 81 ASP A O 1
#

pLDDT: mean 71.61, std 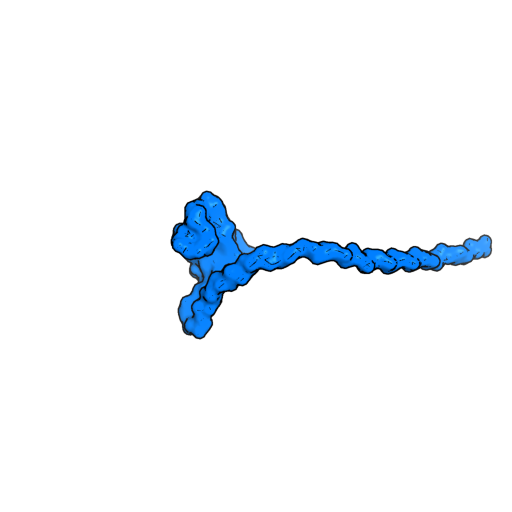21.12, range [37.09, 95.44]

Mean predicted aligned error: 15.2 Å

Foldseek 3Di:
DDDDDDDDDDDDDDDDDDDPPDPPPPDQPPDPPGWDWDDKALDPVVQVVVQVVCCVPVVFAPWDWDQDPDDDHNIITTTTD

Organism: NCBI:txid568860

Radius of gyration: 21.85 Å; Cα contacts (8 Å, |Δi|>4): 104; chains: 1; bounding box: 42×56×50 Å